Protein 2DRT (pdb70)

Secondary structure (DSSP, 8-state):
-------------------/-------------------/-------------------

Structure (mmCIF, N/CA/C/O backbone):
data_2DRT
#
_entry.id   2DRT
#
_cell.length_a   14.092
_cell.length_b   24.748
_cell.length_c   84.449
_cell.angle_alpha   90.00
_cell.angle_beta   91.00
_cell.angle_gamma   90.00
#
_symmetry.space_group_name_H-M   'P 1 21 1'
#
loop_
_entity.id
_entity.type
_entity.pdbx_description
1 polymer 'collagen like peptide'
2 non-polymer ETHANOL
3 water water
#
loop_
_atom_site.group_PDB
_atom_site.id
_atom_site.type_symbol
_atom_site.label_atom_id
_atom_site.label_alt_id
_atom_site.label_comp_id
_atom_site.label_asym_id
_atom_site.label_entity_id
_atom_site.label_seq_id
_atom_site.pdbx_PDB_ins_code
_atom_site.Cartn_x
_atom_site.Cartn_y
_atom_site.Cartn_z
_atom_site.occupancy
_atom_site.B_iso_or_equiv
_atom_site.auth_seq_id
_atom_site.auth_comp_id
_atom_site.auth_asym_id
_atom_site.auth_atom_id
_atom_site.p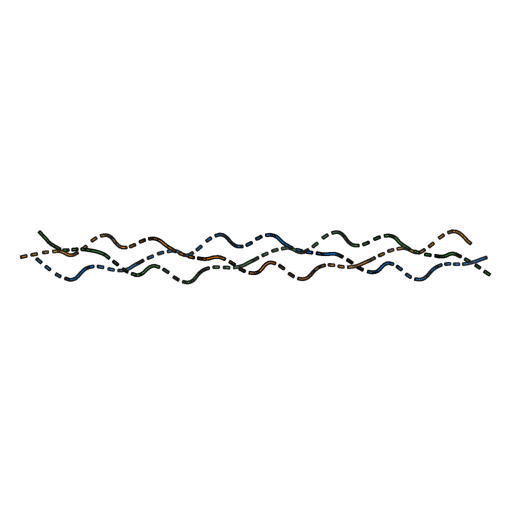dbx_PDB_model_num
ATOM 9 N N . GLY A 1 3 ? 0.289 -0.500 -38.134 1.00 38.10 3 GLY A N 1
ATOM 10 C CA . GLY A 1 3 ? 1.140 -1.468 -37.459 1.00 30.88 3 GLY A CA 1
ATOM 11 C C . GLY A 1 3 ? 0.460 -2.098 -36.252 1.00 27.84 3 GLY A C 1
ATOM 12 O O . GLY A 1 3 ? -0.606 -1.706 -35.789 1.00 27.31 3 GLY A O 1
ATOM 13 N N . PRO A 1 4 ? 1.088 -3.114 -35.674 1.00 26.48 4 PRO A N 1
ATOM 14 C CA . PRO A 1 4 ? 0.519 -3.742 -34.486 1.00 19.60 4 PRO A CA 1
ATOM 15 C C . PRO A 1 4 ? 0.738 -2.827 -33.279 1.00 17.07 4 PRO A C 1
ATOM 16 O O . PRO A 1 4 ? 1.512 -1.875 -33.393 1.00 19.19 4 PRO A O 1
ATOM 28 N N . GLY A 1 6 ? 2.121 -1.540 -29.666 1.00 14.26 6 GLY A N 1
ATOM 29 C CA . GLY A 1 6 ? 3.450 -1.580 -29.098 1.00 17.91 6 GLY A CA 1
ATOM 30 C C . GLY A 1 6 ? 3.498 -2.540 -27.926 1.00 13.43 6 GLY A C 1
ATOM 31 O O . GLY A 1 6 ? 2.497 -3.175 -27.575 1.00 10.93 6 GLY A O 1
ATOM 32 N N . PRO A 1 7 ? 4.667 -2.645 -27.325 1.00 11.25 7 PRO A N 1
ATOM 33 C CA . PRO A 1 7 ? 4.857 -3.452 -26.128 1.00 13.83 7 PRO A CA 1
ATOM 34 C C . PRO A 1 7 ? 4.091 -2.876 -24.942 1.00 17.79 7 PRO A C 1
ATOM 35 O O . PRO A 1 7 ? 3.707 -1.708 -24.963 1.00 14.64 7 PRO A O 1
ATOM 47 N N . GLY A 1 9 ? 3.628 -1.132 -21.380 1.00 11.58 9 GLY A N 1
ATOM 48 C CA . GLY A 1 9 ? 4.424 -0.031 -20.848 1.00 14.30 9 GLY A CA 1
ATOM 49 C C . GLY A 1 9 ? 5.244 -0.414 -19.641 1.00 9.33 9 GLY A C 1
ATOM 50 O O . GLY A 1 9 ? 5.192 -1.573 -19.187 1.00 10.32 9 GLY A O 1
ATOM 51 N N . PRO A 1 10 ? 6.023 0.500 -19.101 1.00 11.20 10 PRO A N 1
ATOM 52 C CA . PRO A 1 10 ? 6.906 0.230 -17.956 1.00 12.09 10 PRO A CA 1
ATOM 53 C C . PRO A 1 10 ? 6.104 -0.099 -16.716 1.00 12.22 10 PRO A C 1
ATOM 54 O O . PRO A 1 10 ? 4.959 0.311 -16.533 1.00 10.67 10 PRO A O 1
ATOM 66 N N . GLY A 1 12 ? 4.636 0.342 -13.017 1.00 11.85 12 GLY A N 1
ATOM 67 C CA . GLY A 1 12 ? 4.310 1.530 -12.258 1.00 16.32 12 GLY A CA 1
ATOM 68 C C . GLY A 1 12 ? 5.311 1.807 -11.147 1.00 11.93 12 GLY A C 1
ATOM 69 O O . GLY A 1 12 ? 6.203 0.995 -10.880 1.00 13.09 12 GLY A O 1
ATOM 70 N N . LEU A 1 13 ? 5.168 2.948 -10.503 1.00 9.30 13 LEU A N 1
ATOM 71 C CA . LEU A 1 13 ? 5.931 3.317 -9.338 1.00 11.62 13 LEU A CA 1
ATOM 72 C C . LEU A 1 13 ? 5.629 2.457 -8.119 1.00 17.68 13 LEU A C 1
ATOM 73 O O . LEU A 1 13 ? 4.5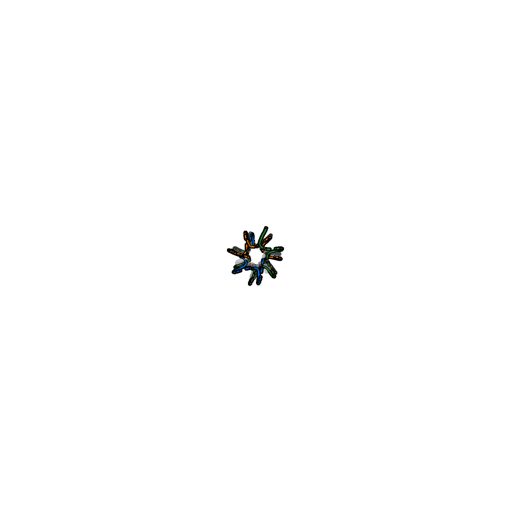41 1.864 -8.057 1.00 11.67 13 LEU A O 1
ATOM 86 N N . GLY A 1 15 ? 4.232 1.541 -4.528 1.00 10.40 15 GLY A N 1
ATOM 87 C CA . GLY A 1 15 ? 3.095 2.066 -3.799 1.00 10.29 15 GLY A CA 1
ATOM 88 C C . GLY A 1 15 ? 3.555 2.984 -2.680 1.00 15.64 15 GLY A C 1
ATOM 89 O O . GLY A 1 15 ? 4.710 3.268 -2.366 1.00 11.23 15 GLY A O 1
ATOM 90 N N . PRO A 1 16 ? 2.575 3.537 -1.968 1.00 11.03 16 PRO A N 1
ATOM 91 C CA . PRO A 1 16 ? 2.878 4.393 -0.821 1.00 12.09 16 PRO A CA 1
ATOM 92 C C . PRO A 1 16 ? 3.389 3.624 0.382 1.00 15.98 16 PRO A C 1
ATOM 93 O O . PRO A 1 16 ? 3.256 2.395 0.475 1.00 13.71 16 PRO A O 1
ATOM 105 N N . GLY A 1 18 ? 3.661 1.850 3.871 1.00 9.97 18 GLY A N 1
ATOM 106 C CA . GLY A 1 18 ? 2.672 1.152 4.666 1.00 11.53 18 GLY A CA 1
ATOM 107 C C . GLY A 1 18 ? 2.357 1.939 5.924 1.00 10.60 18 GLY A C 1
ATOM 108 O O . GLY A 1 18 ? 2.997 2.941 6.281 1.00 9.48 18 GLY A O 1
ATOM 109 N N . PRO A 1 19 ? 1.335 1.498 6.651 1.00 12.05 19 PRO A N 1
ATOM 110 C CA . PRO A 1 19 ? 0.973 2.199 7.881 1.00 13.91 19 PRO A CA 1
ATOM 111 C C . PRO A 1 19 ? 1.895 1.873 9.059 1.00 13.46 19 PRO A C 1
ATOM 112 O O . PRO A 1 19 ? 2.670 0.910 9.057 1.00 9.23 19 PRO A O 1
ATOM 124 N N . GLY A 1 21 ? 3.147 0.378 12.414 1.00 10.72 21 GLY A N 1
ATOM 125 C CA . GLY A 1 21 ? 3.004 -0.925 13.036 1.00 13.37 21 GLY A CA 1
ATOM 126 C C . GLY A 1 21 ? 2.158 -0.775 14.287 1.00 16.29 21 GLY A C 1
ATOM 127 O O . GLY A 1 21 ? 1.719 0.309 14.682 1.00 12.80 21 GLY A O 1
ATOM 128 N N . PRO A 1 22 ? 1.915 -1.920 14.914 1.00 13.76 22 PRO A N 1
ATOM 129 C CA . PRO A 1 22 ? 1.145 -1.947 16.149 1.00 11.12 22 PRO A CA 1
ATOM 130 C C . PRO A 1 22 ? 1.821 -1.210 17.290 1.00 12.13 22 PRO A C 1
AT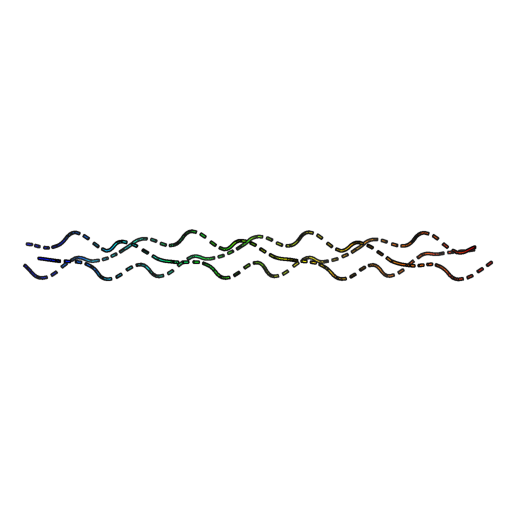OM 131 O O . PRO A 1 22 ? 3.040 -1.021 17.326 1.00 11.92 22 PRO A O 1
ATOM 143 N N . GLY A 1 24 ? 3.509 -0.799 20.741 1.00 12.66 24 GLY A N 1
ATOM 144 C CA . GLY A 1 24 ? 4.501 -1.591 21.443 1.00 14.16 24 GLY A CA 1
ATOM 145 C C . GLY A 1 24 ? 3.896 -2.283 22.651 1.00 15.96 24 GLY A C 1
ATOM 146 O O . GLY A 1 24 ? 2.774 -1.995 23.057 1.00 12.54 24 GLY A O 1
ATOM 147 N N . PRO A 1 25 ? 4.684 -3.181 23.243 1.00 15.35 25 PRO A N 1
ATOM 148 C CA . PRO A 1 25 ? 4.277 -3.859 24.467 1.00 18.48 25 PRO A CA 1
ATOM 149 C C . PRO A 1 25 ? 4.289 -2.918 25.679 1.00 19.50 25 PRO A C 1
ATOM 150 O O . PRO A 1 25 ? 4.878 -1.832 25.608 1.00 12.23 25 PRO A O 1
ATOM 162 N N . GLY A 1 27 ? 5.223 -1.091 29.198 1.00 17.83 27 GLY A N 1
ATOM 163 C CA . GLY A 1 27 ? 6.583 -0.821 29.690 1.00 22.71 27 GLY A CA 1
ATOM 164 C C . GLY A 1 27 ? 6.938 -1.610 30.932 1.00 21.33 27 GLY A C 1
ATOM 165 O O . GLY A 1 27 ? 6.158 -2.472 31.347 1.00 19.89 27 GLY A O 1
ATOM 166 N N . PRO A 1 28 ? 8.080 -1.390 31.588 1.00 25.36 28 PRO A N 1
ATOM 167 C CA . PRO A 1 28 ? 8.379 -2.150 32.820 1.00 23.18 28 PRO A CA 1
ATOM 168 C C . PRO A 1 28 ? 7.522 -1.678 33.991 1.00 33.73 28 PRO A C 1
ATOM 169 O O . PRO A 1 28 ? 7.000 -0.557 33.988 1.00 26.93 28 PRO A O 1
ATOM 181 N N . GLY A 1 30 ? 6.150 -0.260 37.592 1.00 40.85 30 GLY A N 1
ATOM 182 C CA . GLY A 1 30 ? 6.539 0.894 38.379 1.00 51.29 30 GLY A CA 1
ATOM 183 C C . GLY A 1 30 ? 7.557 0.535 39.447 1.00 58.63 30 GLY A C 1
ATOM 184 O O . GLY A 1 30 ? 7.638 -0.650 39.835 1.00 59.26 30 GLY A O 1
ATOM 194 N N . GLY B 1 3 ? 1.608 1.462 -35.272 1.00 24.51 3 GLY B N 1
ATOM 195 C CA . GLY B 1 3 ? 0.370 0.998 -34.646 1.00 20.81 3 GLY B CA 1
ATOM 196 C C . GLY B 1 3 ? 0.077 1.845 -33.422 1.00 21.07 3 GLY B C 1
ATOM 197 O O . GLY B 1 3 ? 0.723 2.839 -33.100 1.00 16.61 3 GLY B O 1
ATOM 198 N N . PRO B 1 4 ? -0.945 1.435 -32.674 1.00 19.48 4 PRO B N 1
ATOM 199 C CA . PRO B 1 4 ? -1.292 2.204 -31.477 1.00 17.09 4 PRO B CA 1
ATOM 200 C C . PRO B 1 4 ? -0.345 1.946 -30.324 1.00 12.51 4 PRO B C 1
ATOM 201 O O . PRO B 1 4 ? 0.416 0.970 -30.340 1.00 16.11 4 PRO B O 1
ATOM 213 N N . GLY B 1 6 ? 1.042 0.469 -26.910 1.00 12.84 6 GLY B N 1
ATOM 214 C CA . GLY B 1 6 ? 0.925 -0.828 -26.265 1.00 10.70 6 GLY B CA 1
ATOM 215 C C . GLY B 1 6 ? 0.021 -0.733 -25.054 1.00 16.17 6 GLY B C 1
ATOM 216 O O . GLY B 1 6 ? -0.452 0.319 -24.624 1.00 13.32 6 GLY B O 1
ATOM 217 N N . PRO B 1 7 ? -0.241 -1.889 -24.461 1.00 16.54 7 PRO B N 1
ATOM 218 C CA . PRO B 1 7 ? -0.989 -1.964 -23.214 1.00 16.17 7 PRO B CA 1
ATOM 219 C C . PRO B 1 7 ? -0.318 -1.219 -22.073 1.00 13.26 7 PRO B C 1
ATOM 220 O O . PRO B 1 7 ? 0.901 -1.014 -22.021 1.00 12.00 7 PRO B O 1
ATOM 232 N N . GLY B 1 9 ? 1.489 -0.715 -18.556 1.00 11.82 9 GLY B N 1
ATOM 233 C CA . GLY B 1 9 ? 2.413 -1.536 -17.813 1.00 12.76 9 GLY B CA 1
ATOM 234 C C . GLY B 1 9 ? 1.769 -2.194 -16.604 1.00 12.87 9 GLY B C 1
ATOM 235 O O . GLY B 1 9 ? 0.648 -1.907 -16.169 1.00 13.46 9 GLY B O 1
ATOM 236 N N . PRO B 1 10 ? 2.510 -3.133 -16.018 1.00 15.24 10 PRO B N 1
ATOM 237 C CA . PRO B 1 10 ? 2.008 -3.785 -14.809 1.00 14.24 10 PRO B CA 1
ATOM 238 C C . PRO B 1 10 ? 2.088 -2.874 -13.602 1.00 11.80 10 PRO B C 1
ATOM 239 O O . PRO B 1 10 ? 2.740 -1.817 -13.603 1.00 13.61 10 PRO B O 1
ATOM 251 N N . GLY B 1 12 ? 3.194 -1.308 -9.995 1.00 11.09 12 GLY B N 1
ATOM 252 C CA . GLY B 1 12 ? 4.496 -1.256 -9.349 1.00 10.43 12 GLY B CA 1
ATOM 253 C C . GLY B 1 12 ? 4.584 -2.219 -8.176 1.00 15.15 12 GLY B C 1
ATOM 254 O O . GLY B 1 12 ? 3.632 -2.935 -7.843 1.00 12.99 12 GLY B O 1
ATOM 255 N N . LEU B 1 13 ? 5.761 -2.214 -7.552 1.00 15.78 13 LEU B N 1
ATOM 256 C CA . LEU B 1 13 ? 5.968 -2.972 -6.341 1.00 16.51 13 LEU B CA 1
ATOM 257 C C . LEU B 1 13 ? 5.217 -2.355 -5.176 1.00 10.21 13 LEU B C 1
ATOM 258 O O . LEU B 1 13 ? 4.829 -1.192 -5.219 1.00 11.58 13 LEU B O 1
ATOM 271 N N . GLY B 1 15 ? 4.854 -0.544 -1.619 1.00 11.66 15 GLY B N 1
ATOM 272 C CA . GLY B 1 15 ? 5.585 0.575 -1.043 1.00 13.72 15 GLY B CA 1
ATOM 273 C C . GLY B 1 15 ? 6.451 0.072 0.092 1.00 10.51 15 GLY B C 1
ATOM 274 O O . GLY B 1 15 ? 6.349 -1.103 0.463 1.00 15.49 15 GLY B O 1
ATOM 275 N N . PRO B 1 16 ? 7.278 0.938 0.644 1.00 11.78 16 PRO B N 1
ATOM 276 C CA . PRO B 1 16 ? 8.175 0.570 1.734 1.00 7.87 16 PRO B CA 1
ATOM 277 C C . PRO B 1 16 ? 7.360 0.141 2.947 1.00 12.81 16 PRO B C 1
ATOM 278 O O . PRO B 1 16 ? 6.228 0.608 3.093 1.00 13.65 16 PRO B O 1
ATOM 290 N N . GLY B 1 18 ? 5.817 0.173 6.552 1.00 13.82 18 GLY B N 1
ATOM 291 C CA . GLY B 1 18 ? 5.462 1.298 7.417 1.00 13.57 18 GLY B CA 1
ATOM 292 C C . GLY B 1 18 ? 6.488 1.459 8.517 1.00 11.92 18 GLY B C 1
ATOM 293 O O . GLY B 1 18 ? 7.311 0.582 8.780 1.00 11.44 18 GLY B O 1
ATOM 294 N N . PRO B 1 19 ? 6.448 2.596 9.199 1.00 10.43 19 PRO B N 1
ATOM 295 C CA . PRO B 1 19 ? 7.327 2.802 10.351 1.00 12.12 19 PRO B CA 1
ATOM 296 C C . PRO B 1 19 ? 6.863 1.979 11.548 1.00 12.72 19 PRO B C 1
ATOM 297 O O . PRO B 1 19 ? 5.745 1.455 11.565 1.00 12.63 19 PRO B O 1
ATOM 309 N N . GLY B 1 21 ? 5.352 1.102 15.063 1.00 12.55 21 GLY B N 1
ATOM 310 C CA . GLY B 1 21 ? 4.205 1.693 15.753 1.00 9.72 21 GLY B CA 1
ATOM 311 C C . GLY B 1 21 ? 4.629 2.513 16.944 1.00 9.36 21 GLY B C 1
ATOM 312 O O . GLY B 1 21 ? 5.822 2.672 17.280 1.00 9.60 21 GLY B O 1
ATOM 31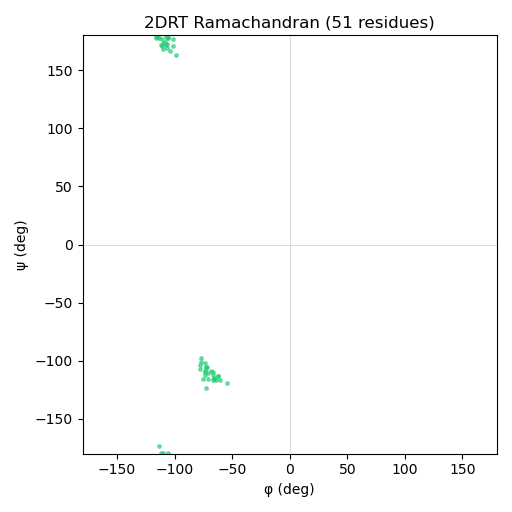3 N N . PRO B 1 22 ? 3.633 3.077 17.628 1.00 8.91 22 PRO B N 1
ATOM 314 C CA . PRO B 1 22 ? 4.010 3.939 18.755 1.00 12.94 22 PRO B CA 1
ATOM 315 C C . PRO B 1 22 ? 4.395 3.128 19.981 1.00 12.95 22 PRO B C 1
ATOM 316 O O . PRO B 1 22 ? 4.133 1.929 20.077 1.00 12.13 22 PRO B O 1
ATOM 328 N N . GLY B 1 24 ? 4.314 1.347 23.530 1.00 16.31 24 GLY B N 1
ATOM 329 C CA . GLY B 1 24 ? 3.241 0.728 24.271 1.00 14.26 24 GLY B CA 1
ATOM 330 C C . GLY B 1 24 ? 2.817 1.601 25.449 1.00 13.38 24 GLY B C 1
ATOM 331 O O . GLY B 1 24 ? 3.406 2.660 25.666 1.00 18.10 24 GLY B O 1
ATOM 332 N N . PRO B 1 25 ? 1.809 1.090 26.128 1.00 17.09 25 PRO B N 1
ATOM 333 C CA . PRO B 1 25 ? 1.299 1.638 27.377 1.00 27.92 25 PRO B CA 1
ATOM 334 C C . PRO B 1 25 ? 2.315 1.637 28.513 1.00 18.60 25 PRO B C 1
ATOM 335 O O . PRO B 1 25 ? 3.286 0.882 28.524 1.00 13.77 25 PRO B O 1
ATOM 347 N N . GLY B 1 27 ? 3.831 0.557 31.980 1.00 16.06 27 GLY B N 1
ATOM 348 C CA . GLY B 1 27 ? 3.861 -0.747 32.624 1.00 29.08 27 GLY B CA 1
ATOM 349 C C . GLY B 1 27 ? 3.055 -0.726 33.911 1.00 32.75 27 GLY B C 1
ATOM 350 O O . GLY B 1 27 ? 2.541 0.319 34.308 1.00 31.46 27 GLY B O 1
ATOM 351 N N . PRO B 1 28 ? 2.935 -1.850 34.598 1.00 43.28 28 PRO B N 1
ATOM 352 C CA . PRO B 1 28 ? 2.035 -1.884 35.763 1.00 44.83 28 PRO B CA 1
ATOM 353 C C . PRO B 1 28 ? 2.573 -0.962 36.846 1.00 36.04 28 PRO B C 1
ATOM 354 O O . PRO B 1 28 ? 3.734 -0.547 36.825 1.00 26.40 28 PRO B O 1
ATOM 366 N N . GLY B 1 30 ? 4.118 0.093 40.433 1.00 37.66 30 GLY B N 1
ATOM 367 C CA . GLY B 1 30 ? 5.043 -0.440 41.411 1.00 48.94 30 GLY B CA 1
ATOM 368 C C . GLY B 1 30 ? 4.365 -0.566 42.774 1.00 51.51 30 GLY B C 1
ATOM 369 O O . GLY B 1 30 ? 3.114 -0.508 42.826 1.00 32.89 30 GLY B O 1
ATOM 371 N N . PRO C 1 1 ? 5.084 -0.093 -38.745 1.00 28.80 1 PRO C N 1
ATOM 372 C CA . PRO C 1 1 ? 5.702 -0.855 -37.656 1.00 22.33 1 PRO C CA 1
ATOM 373 C C . PRO C 1 1 ? 4.880 -0.754 -36.380 1.00 26.88 1 PRO C C 1
ATOM 374 O O . PRO C 1 1 ? 3.862 -0.048 -36.328 1.00 22.61 1 PRO C O 1
ATOM 386 N N . GLY C 1 3 ? 3.398 0.094 -32.651 1.00 18.23 3 GLY C N 1
ATOM 387 C CA . GLY C 1 3 ? 3.243 1.3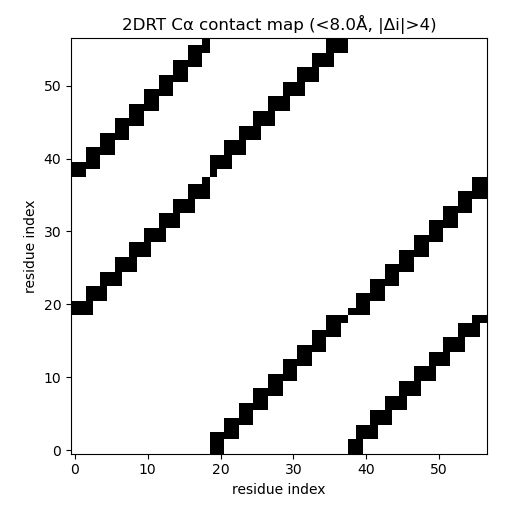47 -31.917 1.00 17.51 3 GLY C CA 1
ATOM 388 C C . GLY C 1 3 ? 4.278 1.452 -30.828 1.00 11.25 3 GLY C C 1
ATOM 389 O O . GLY C 1 3 ? 5.111 0.565 -30.625 1.00 13.02 3 GLY C O 1
ATOM 390 N N . PRO C 1 4 ? 4.279 2.567 -30.113 1.00 14.01 4 PRO C N 1
ATOM 391 C CA . PRO C 1 4 ? 5.217 2.740 -29.009 1.00 16.77 4 PRO C CA 1
ATOM 392 C C . PRO C 1 4 ? 4.785 1.969 -27.777 1.00 16.81 4 PRO C C 1
ATOM 393 O O . PRO C 1 4 ? 3.654 1.498 -27.731 1.00 10.98 4 PRO C O 1
ATOM 405 N N . GLY C 1 6 ? 3.226 1.051 -24.277 1.00 12.84 6 GLY C N 1
ATOM 406 C CA . GLY C 1 6 ? 2.124 1.657 -23.535 1.00 10.98 6 GLY C CA 1
ATOM 407 C C . GLY C 1 6 ? 2.575 2.563 -22.417 1.00 12.91 6 GLY C C 1
ATOM 408 O O . GLY C 1 6 ? 3.765 2.735 -22.129 1.00 12.07 6 GLY C O 1
ATOM 409 N N . PRO C 1 7 ? 1.624 3.200 -21.746 1.00 9.98 7 PRO C N 1
ATOM 410 C CA . PRO C 1 7 ? 1.958 4.067 -20.625 1.00 14.81 7 PRO C CA 1
ATOM 411 C C . PRO C 1 7 ? 2.372 3.274 -19.396 1.00 8.62 7 PRO C C 1
ATOM 412 O O . PRO C 1 7 ? 2.137 2.060 -19.255 1.00 12.38 7 PRO C O 1
ATOM 424 N N . GLY C 1 9 ? 2.457 1.568 -15.761 1.00 11.08 9 GLY C N 1
ATOM 425 C CA . GLY C 1 9 ? 1.448 0.939 -14.934 1.00 10.67 9 GLY C CA 1
ATOM 426 C C . GLY C 1 9 ? 1.057 1.800 -13.745 1.00 13.46 9 GLY C C 1
ATOM 427 O O . GLY C 1 9 ? 1.645 2.838 -13.419 1.00 15.29 9 GLY C O 1
ATOM 428 N N . PRO C 1 10 ? 0.011 1.358 -13.047 1.00 20.29 10 PRO C N 1
ATOM 429 C CA . PRO C 1 10 ? -0.453 2.112 -11.874 1.00 26.64 10 PRO C CA 1
ATOM 430 C C . PRO C 1 10 ? 0.512 1.943 -10.704 1.00 14.43 10 PRO C C 1
ATOM 431 O O . PRO C 1 10 ? 1.296 0.992 -10.742 1.00 11.62 10 PRO C O 1
ATOM 443 N N . GLY C 1 12 ? 2.029 0.639 -7.297 1.00 13.26 12 GLY C N 1
ATOM 444 C CA . GLY C 1 12 ? 1.897 -0.558 -6.505 1.00 14.42 12 GLY C CA 1
ATOM 445 C C . GLY C 1 12 ? 0.981 -0.432 -5.303 1.00 15.14 12 GLY C C 1
ATOM 446 O O . GLY C 1 12 ? 0.526 0.638 -4.904 1.00 10.79 12 GLY C O 1
ATOM 447 N N . LEU C 1 13 ? 0.705 -1.567 -4.670 1.00 11.09 13 LEU C N 1
ATOM 448 C CA 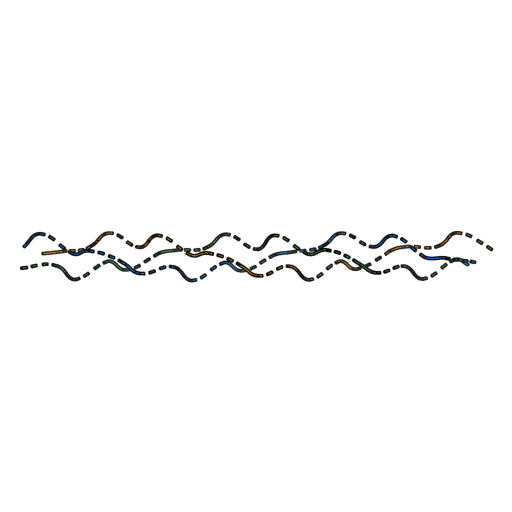. LEU C 1 13 ? 0.027 -1.645 -3.390 1.00 11.74 13 LEU C CA 1
ATOM 449 C C . LEU C 1 13 ? 0.720 -0.809 -2.326 1.00 12.05 13 LEU C C 1
ATOM 450 O O . LEU C 1 13 ? 1.939 -0.535 -2.366 1.00 10.23 13 LEU C O 1
ATOM 463 N N . GLY C 1 15 ? 2.631 -0.304 1.166 1.00 10.55 15 GLY C N 1
ATOM 464 C CA . GLY C 1 15 ? 3.541 -1.133 1.927 1.00 9.15 15 GLY C CA 1
ATOM 465 C C . GLY C 1 15 ? 2.812 -1.867 3.046 1.00 14.05 15 GLY C C 1
ATOM 466 O O . GLY C 1 15 ? 1.694 -1.554 3.464 1.00 10.41 15 GLY C O 1
ATOM 467 N N . PRO C 1 16 ? 3.462 -2.907 3.574 1.00 12.15 16 PRO C N 1
ATOM 468 C CA . PRO C 1 16 ? 2.905 -3.634 4.715 1.00 9.07 16 PRO C CA 1
ATOM 469 C C . PRO C 1 16 ? 3.028 -2.801 5.969 1.00 8.33 16 PRO C C 1
ATOM 470 O O . PRO C 1 16 ? 3.821 -1.859 5.995 1.00 10.19 16 PRO C O 1
ATOM 482 N N . GLY C 1 18 ? 4.328 -1.469 9.587 1.00 11.70 18 GLY C N 1
ATOM 483 C CA . GLY C 1 18 ? 5.632 -1.593 10.220 1.00 8.88 18 GLY C CA 1
ATOM 484 C C . GLY C 1 18 ? 5.668 -2.608 11.342 1.00 7.05 18 GLY C C 1
ATOM 485 O O . GLY C 1 18 ? 4.697 -3.295 11.718 1.00 13.08 18 GLY C O 1
ATOM 486 N N . PRO C 1 19 ? 6.824 -2.748 11.969 1.00 11.06 19 PRO C N 1
ATOM 487 C CA . PRO C 1 19 ? 6.906 -3.591 13.151 1.00 11.49 19 PRO C CA 1
ATOM 488 C C . PRO C 1 19 ? 6.213 -2.971 14.358 1.00 10.87 19 PRO C C 1
ATOM 489 O O . PRO C 1 19 ? 5.864 -1.774 14.396 1.00 9.47 19 PRO C O 1
ATOM 501 N N . GLY C 1 21 ? 5.800 -1.147 17.875 1.00 17.04 21 GLY C N 1
ATOM 502 C CA . GLY C 1 21 ? 6.538 -0.048 18.485 1.00 17.28 21 GLY C CA 1
ATOM 503 C C . GLY C 1 21 ? 7.376 -0.479 19.672 1.00 13.34 21 GLY C C 1
ATOM 504 O O . GLY C 1 21 ? 7.395 -1.636 20.130 1.00 12.93 21 GLY C O 1
ATOM 505 N N . PRO C 1 22 ? 8.132 0.443 20.247 1.00 10.62 22 PRO C N 1
ATOM 506 C CA . PRO C 1 22 ? 8.968 0.154 21.410 1.00 10.55 22 PRO C CA 1
ATOM 507 C C . PRO C 1 22 ? 8.137 -0.130 22.644 1.00 13.69 22 PRO C C 1
ATOM 508 O O . PRO C 1 22 ? 6.997 0.337 22.735 1.00 14.15 22 PRO C O 1
ATOM 520 N N . GLY C 1 24 ? 6.569 0.524 26.203 1.00 18.18 24 GLY C N 1
ATOM 521 C CA . GLY C 1 24 ? 6.025 1.730 26.780 1.00 19.01 24 GLY C CA 1
ATOM 522 C C . 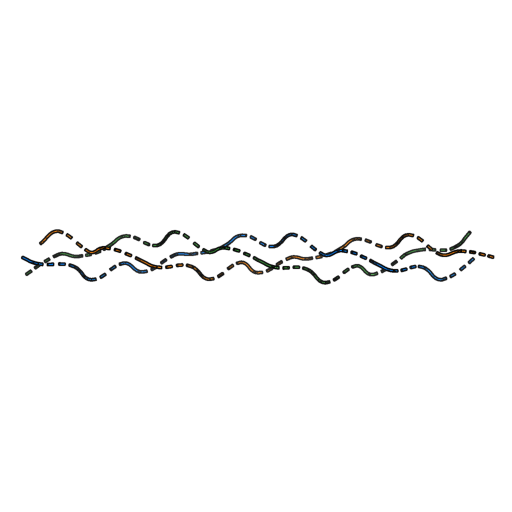GLY C 1 24 ? 6.776 2.255 27.977 1.00 21.09 24 GLY C C 1
ATOM 523 O O . GLY C 1 24 ? 7.784 1.673 28.371 1.00 19.76 24 GLY C O 1
ATOM 524 N N . PRO C 1 25 ? 6.340 3.367 28.565 1.00 18.40 25 PRO C N 1
ATOM 525 C CA . PRO C 1 25 ? 7.010 3.925 29.735 1.00 22.43 25 PRO C CA 1
ATOM 526 C C . PRO C 1 25 ? 6.897 3.038 30.971 1.00 29.52 25 PRO C C 1
ATOM 527 O O . PRO C 1 25 ? 5.955 2.279 31.141 1.00 26.09 25 PRO C O 1
ATOM 539 N N . GLY C 1 27 ? 5.976 1.771 34.580 1.00 42.51 27 GLY C N 1
ATOM 540 C CA . GLY C 1 27 ? 4.678 1.880 35.226 1.00 40.94 27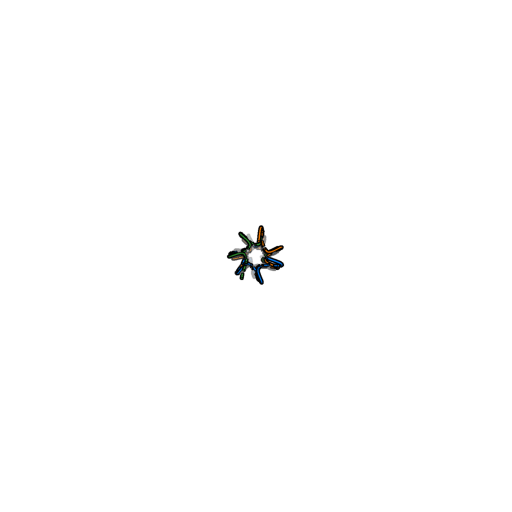 GLY C CA 1
ATOM 541 C C . GLY C 1 27 ? 4.714 2.889 36.367 1.00 50.41 27 GLY C C 1
ATOM 542 O O . GLY C 1 27 ? 5.811 3.302 36.759 1.00 47.70 27 GLY C O 1
ATOM 543 N N . PRO C 1 28 ? 3.565 3.288 36.904 1.00 49.38 28 PRO C N 1
ATOM 544 C CA . PRO C 1 28 ? 3.528 4.291 37.975 1.00 51.83 28 PRO C CA 1
ATOM 545 C C . PRO C 1 28 ? 3.978 3.735 39.321 1.00 56.89 28 PRO C C 1
ATOM 546 O O . PRO C 1 28 ? 3.880 2.533 39.568 1.00 77.21 28 PRO C O 1
#

Foldseek 3Di:
DQDDDDDDDDDDDDDDDDD/DQDDDDDDDDDDDDDDDDD/DDDDDDDDDDDDDDDDDPD

B-factor: mean 20.94, std 11.88, range [7.05, 81.76]

Radius of gyration: 23.32 Å; Cα contacts (8 Å, |Δi|>4): 164; chains: 3; bounding box: 10×8×79 Å

Sequence (57 aa):
GPGPGPGLGPGPGPGPGPGGPGPGPGLGPGPGPGPGPGPGPGPGPGLGPGPGPGPGP

Solvent-accessible surface area: 5255 Å² total